Protein AF-A0A2M8QF39-F1 (afdb_monomer)

Solvent-accessible surface area (backbone atoms only — not comparable to full-atom values): 6320 Å² total; per-residue (Å²): 131,81,80,81,76,75,83,68,78,54,92,77,64,46,73,66,59,49,42,34,50,52,51,31,69,77,41,89,52,44,78,35,47,45,75,24,63,74,53,44,44,28,68,81,52,77,84,69,86,63,57,53,46,42,69,42,75,39,95,81,43,45,75,67,48,52,53,50,45,52,50,49,42,49,55,44,43,43,80,79,33,58,66,45,80,47,77,57,90,93,46,69,42,44,28,32,37,53,98,91,37,76,70,34,37,61

Structure (mmCIF, N/CA/C/O backbone):
data_AF-A0A2M8QF39-F1
#
_entry.id   AF-A0A2M8QF39-F1
#
loop_
_atom_site.group_PDB
_atom_site.id
_atom_site.type_symbol
_atom_site.label_atom_id
_atom_site.label_alt_id
_atom_site.label_comp_id
_atom_site.label_asym_id
_atom_site.label_en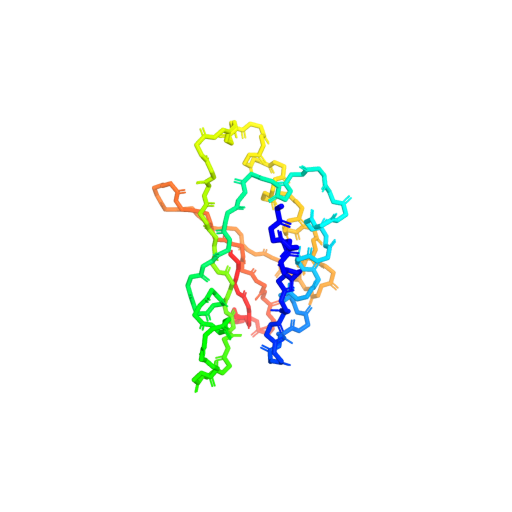tity_id
_atom_site.label_seq_id
_atom_site.pdbx_PDB_ins_code
_atom_site.Cartn_x
_atom_site.Cartn_y
_atom_site.Cartn_z
_atom_site.occupancy
_atom_site.B_iso_or_equiv
_atom_site.auth_seq_id
_atom_site.auth_comp_id
_atom_site.auth_asym_id
_atom_site.auth_atom_id
_atom_site.pdbx_PDB_model_num
ATOM 1 N N . MET A 1 1 ? 16.739 -21.017 -19.404 1.00 46.44 1 MET A N 1
ATOM 2 C CA . MET A 1 1 ? 16.251 -20.066 -18.381 1.00 46.44 1 MET A CA 1
ATOM 3 C C . MET A 1 1 ? 15.539 -20.873 -17.313 1.00 46.44 1 MET A C 1
ATOM 5 O O . MET A 1 1 ? 14.691 -21.679 -17.675 1.00 46.44 1 MET A O 1
ATOM 9 N N . ALA A 1 2 ? 15.923 -20.742 -16.042 1.00 45.75 2 ALA A N 1
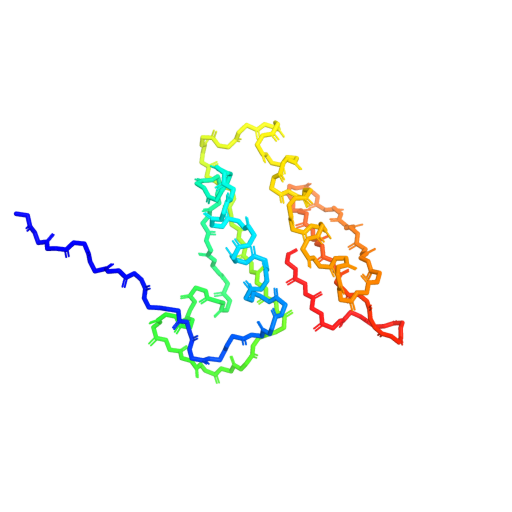ATOM 10 C CA . ALA A 1 2 ? 15.165 -21.369 -14.960 1.00 45.75 2 ALA A CA 1
ATOM 11 C C . ALA A 1 2 ? 13.753 -20.749 -14.919 1.00 45.75 2 ALA A C 1
ATOM 13 O O . ALA A 1 2 ? 13.633 -19.545 -15.166 1.00 45.75 2 ALA A O 1
ATOM 14 N N . PRO A 1 3 ? 12.693 -21.532 -14.663 1.00 48.50 3 PRO A N 1
ATOM 15 C CA . PRO A 1 3 ? 11.354 -20.980 -14.531 1.00 48.50 3 PRO A CA 1
ATOM 16 C C . PRO A 1 3 ? 11.349 -19.955 -13.394 1.00 48.50 3 PRO A C 1
ATOM 18 O O . PRO A 1 3 ? 11.817 -20.244 -12.292 1.00 48.50 3 PRO A O 1
ATOM 21 N N . VAL A 1 4 ? 10.838 -18.753 -13.672 1.00 57.75 4 VAL A N 1
ATOM 22 C CA . VAL A 1 4 ? 10.580 -17.746 -12.638 1.00 57.75 4 VAL A CA 1
ATOM 23 C C . VAL A 1 4 ? 9.584 -18.374 -11.670 1.00 57.75 4 VAL A C 1
ATOM 25 O O . VAL A 1 4 ? 8.438 -18.630 -12.043 1.00 57.75 4 VAL A O 1
ATOM 28 N N . GLN A 1 5 ? 10.025 -18.695 -10.452 1.00 56.41 5 GLN A N 1
ATOM 29 C CA . GLN A 1 5 ? 9.106 -19.181 -9.431 1.00 56.41 5 GLN A CA 1
ATOM 30 C C . GLN A 1 5 ? 8.070 -18.094 -9.164 1.00 56.41 5 GLN A C 1
ATOM 32 O O . GLN A 1 5 ? 8.413 -16.960 -8.834 1.00 56.41 5 GLN A O 1
ATOM 37 N N . THR A 1 6 ? 6.797 -18.446 -9.317 1.00 59.81 6 THR A N 1
ATOM 38 C CA . THR A 1 6 ? 5.698 -17.561 -8.948 1.00 59.81 6 THR A CA 1
ATOM 39 C C . THR A 1 6 ? 5.792 -17.294 -7.442 1.00 59.81 6 THR A C 1
ATOM 41 O O . THR A 1 6 ? 5.824 -18.263 -6.673 1.00 59.81 6 THR A O 1
ATOM 44 N N . PRO A 1 7 ? 5.862 -16.024 -6.999 1.00 65.19 7 PRO A N 1
ATOM 45 C CA . PRO A 1 7 ? 5.941 -15.704 -5.581 1.00 65.19 7 PRO A CA 1
ATOM 46 C C . PRO A 1 7 ? 4.753 -16.336 -4.855 1.00 65.19 7 PRO A C 1
ATOM 48 O O . PRO A 1 7 ? 3.602 -16.131 -5.243 1.00 65.19 7 PRO A O 1
ATOM 51 N N . ARG A 1 8 ? 5.017 -17.133 -3.815 1.00 68.75 8 ARG A N 1
ATOM 52 C CA . ARG A 1 8 ? 3.943 -17.667 -2.973 1.00 68.75 8 ARG A CA 1
ATOM 53 C C . ARG A 1 8 ? 3.535 -16.594 -1.962 1.00 68.75 8 ARG A C 1
ATOM 55 O O . ARG A 1 8 ? 4.425 -16.055 -1.299 1.00 68.75 8 ARG A O 1
ATOM 62 N N . PRO A 1 9 ? 2.235 -16.279 -1.832 1.00 69.81 9 PRO A N 1
ATOM 63 C CA . PRO A 1 9 ? 1.780 -15.362 -0.800 1.00 69.81 9 PRO A CA 1
ATOM 64 C C . PRO A 1 9 ? 2.033 -15.966 0.593 1.00 69.81 9 PRO A C 1
ATOM 66 O O . PRO A 1 9 ? 1.994 -17.195 0.734 1.00 69.81 9 PRO A O 1
ATOM 69 N N . PRO A 1 10 ? 2.251 -15.131 1.623 1.00 75.75 10 PRO A N 1
ATOM 70 C CA . PRO A 1 10 ? 2.264 -15.589 3.008 1.00 75.75 10 PRO A CA 1
ATOM 71 C C . PRO A 1 10 ? 0.963 -16.322 3.361 1.00 75.75 10 PRO A C 1
ATOM 73 O O . PRO A 1 10 ? -0.121 -15.925 2.928 1.00 75.75 10 PRO A O 1
ATOM 76 N N . ARG A 1 11 ? 1.055 -17.378 4.172 1.00 76.50 11 ARG A N 1
ATOM 77 C CA . ARG A 1 11 ? -0.080 -18.166 4.677 1.00 76.50 11 ARG A CA 1
ATOM 78 C C . ARG A 1 11 ? -0.984 -17.333 5.578 1.00 76.50 11 ARG A C 1
ATOM 80 O O . ARG A 1 11 ? -2.195 -17.529 5.580 1.00 76.50 11 ARG A O 1
ATOM 87 N N . GLN A 1 12 ? -0.398 -16.413 6.344 1.00 77.56 12 GLN A N 1
ATOM 88 C CA . GLN A 1 12 ? -1.118 -15.512 7.241 1.00 77.56 12 GLN A CA 1
ATOM 89 C C . GLN A 1 12 ? -1.235 -14.120 6.617 1.00 77.56 12 GLN A C 1
ATOM 91 O O . GLN A 1 12 ? -0.473 -13.207 6.929 1.00 77.56 12 GLN A O 1
ATOM 96 N N . LEU A 1 13 ? -2.207 -13.970 5.719 1.00 83.00 13 LEU A N 1
ATOM 97 C CA . LEU A 1 13 ? -2.541 -12.704 5.076 1.00 83.00 13 LEU A CA 1
ATOM 98 C C . LEU A 1 13 ? -3.807 -12.128 5.711 1.00 83.00 13 LEU A C 1
ATOM 100 O O . LEU A 1 13 ? -4.841 -12.797 5.748 1.00 83.00 13 LEU A O 1
ATOM 104 N N . SER A 1 14 ? -3.747 -10.888 6.204 1.00 89.12 14 SER A N 1
ATOM 105 C CA . SER A 1 14 ? -4.966 -10.222 6.668 1.00 89.12 14 SER A CA 1
ATOM 106 C C . SER A 1 14 ? -5.925 -10.009 5.484 1.00 89.12 14 SER A C 1
ATOM 108 O O . SER A 1 14 ? -5.465 -9.779 4.360 1.00 89.12 14 SER A O 1
ATOM 110 N N . PRO A 1 15 ? -7.252 -10.034 5.702 1.00 92.25 15 PRO A N 1
ATOM 111 C CA . PRO A 1 15 ? -8.216 -9.740 4.640 1.00 92.25 15 PRO A CA 1
ATOM 112 C C . PRO A 1 15 ? -7.968 -8.379 3.973 1.00 92.25 15 PRO A C 1
ATOM 114 O O . PRO A 1 15 ? -8.106 -8.250 2.761 1.00 92.25 15 PRO A O 1
ATOM 117 N N . PHE A 1 16 ? -7.512 -7.391 4.749 1.00 95.31 16 PHE A N 1
ATOM 118 C CA . PHE A 1 16 ? -7.189 -6.046 4.269 1.00 95.31 16 PHE A CA 1
ATOM 119 C C . PHE A 1 16 ? -5.963 -6.040 3.351 1.00 95.31 16 PHE A C 1
ATOM 121 O O . PHE A 1 16 ? -6.003 -5.478 2.261 1.00 95.31 16 PHE A O 1
ATOM 128 N N . ALA A 1 17 ? -4.892 -6.739 3.744 1.00 93.69 17 ALA A N 1
ATOM 129 C CA . ALA A 1 17 ? -3.710 -6.896 2.905 1.00 93.69 17 ALA A CA 1
ATOM 130 C C . ALA A 1 17 ? -4.055 -7.624 1.599 1.00 93.69 17 ALA A C 1
ATOM 132 O O . ALA A 1 17 ? -3.601 -7.215 0.533 1.00 93.69 17 ALA A O 1
ATOM 133 N N . ARG A 1 18 ? -4.905 -8.660 1.662 1.00 92.94 18 ARG A N 1
ATOM 134 C CA . ARG A 1 18 ? -5.400 -9.353 0.466 1.00 92.94 18 ARG A CA 1
ATOM 135 C C . ARG A 1 18 ? -6.148 -8.406 -0.467 1.00 92.94 18 ARG A C 1
ATOM 137 O O . ARG A 1 18 ? -5.851 -8.402 -1.656 1.00 92.94 18 ARG A O 1
ATOM 144 N N . ALA A 1 19 ? -7.066 -7.602 0.063 1.00 96.12 19 ALA A N 1
ATOM 145 C CA . ALA A 1 19 ? -7.837 -6.650 -0.730 1.00 96.12 19 ALA A CA 1
ATOM 146 C C . ALA A 1 19 ? -6.933 -5.624 -1.431 1.00 96.12 19 ALA A C 1
ATOM 148 O O . ALA A 1 19 ? -7.061 -5.422 -2.638 1.00 96.12 19 ALA A O 1
ATOM 149 N N . CYS A 1 20 ? -5.963 -5.053 -0.709 1.00 96.56 20 CYS A N 1
ATOM 150 C CA . CYS A 1 20 ? -4.977 -4.133 -1.275 1.00 96.56 20 CYS A CA 1
ATOM 151 C C . CYS A 1 20 ? -4.149 -4.779 -2.393 1.00 96.56 20 CYS A C 1
ATOM 153 O O . CYS A 1 20 ? -4.006 -4.205 -3.471 1.00 96.56 20 CYS A O 1
ATOM 155 N N . LEU A 1 21 ? -3.616 -5.980 -2.154 1.00 93.56 21 LEU A N 1
ATOM 156 C CA . LEU A 1 21 ? -2.789 -6.688 -3.132 1.00 93.56 21 LEU A CA 1
ATOM 157 C C . LEU A 1 21 ? -3.586 -7.098 -4.370 1.00 93.56 21 LEU A C 1
ATOM 159 O O . LEU A 1 21 ? -3.096 -6.937 -5.484 1.00 93.56 21 LEU A O 1
ATOM 163 N N . ASP A 1 22 ? -4.820 -7.573 -4.197 1.00 94.06 22 ASP A N 1
ATOM 164 C CA . ASP A 1 22 ? -5.702 -7.902 -5.315 1.00 94.06 22 ASP A CA 1
ATOM 165 C C . ASP A 1 22 ? -6.073 -6.647 -6.122 1.00 94.06 22 ASP A C 1
ATOM 167 O O . ASP A 1 22 ? -6.098 -6.692 -7.352 1.00 94.06 22 ASP A O 1
ATOM 171 N N . ALA A 1 23 ? -6.339 -5.517 -5.459 1.00 96.56 23 ALA A N 1
ATOM 172 C CA . ALA A 1 23 ? -6.620 -4.248 -6.127 1.00 96.56 23 ALA A CA 1
ATOM 173 C C . ALA A 1 23 ? -5.408 -3.748 -6.928 1.00 96.56 23 ALA A C 1
ATOM 175 O O . ALA A 1 23 ? -5.552 -3.379 -8.094 1.00 96.56 23 ALA A O 1
ATOM 176 N N . LEU A 1 24 ? -4.207 -3.816 -6.345 1.00 95.31 24 LEU A N 1
ATOM 177 C CA . LEU A 1 24 ? -2.959 -3.484 -7.031 1.00 95.31 24 LEU A CA 1
ATOM 178 C C . LEU A 1 24 ? -2.679 -4.417 -8.211 1.00 95.31 24 LEU A C 1
ATOM 180 O O . LEU A 1 24 ? -2.309 -3.932 -9.275 1.00 95.31 24 LEU A O 1
ATOM 184 N N . ALA A 1 25 ? -2.883 -5.726 -8.053 1.00 92.00 25 ALA A N 1
ATOM 185 C CA . ALA A 1 25 ? -2.650 -6.715 -9.104 1.00 92.00 25 ALA A CA 1
ATOM 186 C C . ALA A 1 25 ? -3.627 -6.579 -10.283 1.00 92.00 25 ALA A C 1
ATOM 188 O O . ALA A 1 25 ? -3.269 -6.890 -11.416 1.00 92.00 25 ALA A O 1
ATOM 189 N N . ARG A 1 26 ? -4.856 -6.109 -10.028 1.00 94.19 26 ARG A N 1
ATOM 190 C CA . ARG A 1 26 ? -5.837 -5.766 -11.074 1.00 94.19 26 ARG A CA 1
ATOM 191 C C . ARG A 1 26 ? -5.571 -4.408 -11.728 1.00 94.19 26 ARG A C 1
ATOM 193 O O . ARG A 1 26 ? -6.145 -4.124 -12.776 1.00 94.19 26 ARG A O 1
ATOM 200 N N . SER A 1 27 ? -4.739 -3.574 -11.113 1.00 92.88 27 SER A N 1
ATOM 201 C CA . SER A 1 27 ? -4.305 -2.293 -11.664 1.00 92.88 27 SER A CA 1
ATOM 202 C C . SER A 1 27 ? -3.001 -2.439 -12.453 1.00 92.88 27 SER A C 1
ATOM 204 O O . SER A 1 27 ? -2.230 -3.374 -12.260 1.00 92.88 27 SER A O 1
ATOM 206 N N . ASP A 1 28 ? -2.696 -1.467 -13.304 1.00 91.69 28 ASP A N 1
ATOM 207 C CA . ASP A 1 28 ? -1.397 -1.351 -13.972 1.00 91.69 28 ASP A CA 1
ATOM 208 C C . ASP A 1 28 ? -0.294 -0.813 -13.039 1.00 91.69 28 ASP A C 1
ATOM 210 O O . ASP A 1 28 ? 0.888 -0.940 -13.357 1.00 91.69 28 ASP A O 1
ATOM 214 N N . VAL A 1 29 ? -0.639 -0.239 -11.879 1.00 94.69 29 VAL A N 1
ATOM 215 C CA . VAL A 1 29 ? 0.303 0.471 -10.990 1.00 94.69 29 VAL A CA 1
ATOM 216 C C . VAL A 1 29 ? 0.994 -0.405 -9.945 1.00 94.69 29 VAL A C 1
ATOM 218 O O . VAL A 1 29 ? 1.893 0.069 -9.255 1.00 94.69 29 VAL A O 1
ATOM 221 N N . GLY A 1 30 ? 0.669 -1.701 -9.867 1.00 91.88 30 GLY A N 1
ATOM 222 C CA . GLY A 1 30 ? 1.383 -2.643 -8.993 1.00 91.88 30 GLY A CA 1
ATOM 223 C C . GLY A 1 30 ? 2.892 -2.719 -9.279 1.00 91.88 30 GLY A C 1
ATOM 224 O O . GLY A 1 30 ? 3.682 -2.942 -8.368 1.00 91.88 30 GLY A O 1
ATOM 225 N N . ARG A 1 31 ? 3.306 -2.442 -10.524 1.00 93.56 31 ARG A N 1
ATOM 226 C CA . ARG A 1 31 ? 4.717 -2.374 -10.953 1.00 93.56 31 ARG A CA 1
ATOM 227 C C . ARG A 1 31 ? 5.521 -1.236 -10.304 1.00 93.56 31 ARG A C 1
ATOM 229 O O . ARG A 1 31 ? 6.741 -1.245 -10.383 1.00 93.56 31 ARG A O 1
ATOM 236 N N . CYS A 1 32 ? 4.847 -0.240 -9.726 1.00 95.94 32 CYS A N 1
ATOM 237 C CA . CYS A 1 32 ? 5.466 0.973 -9.187 1.00 95.94 32 CYS A CA 1
ATOM 238 C C . CYS A 1 32 ? 5.945 0.805 -7.740 1.00 95.94 32 CYS A C 1
ATOM 240 O O . CYS A 1 32 ? 6.505 1.743 -7.167 1.00 95.94 32 CYS A O 1
ATOM 242 N N . ILE A 1 33 ? 5.700 -0.360 -7.134 1.00 94.69 33 ILE A N 1
ATOM 243 C CA . ILE A 1 33 ? 6.084 -0.652 -5.758 1.00 94.69 33 ILE A CA 1
ATOM 244 C C . ILE A 1 33 ? 6.774 -2.010 -5.625 1.00 94.69 33 ILE A C 1
ATOM 246 O O . ILE A 1 33 ? 6.518 -2.942 -6.382 1.00 94.69 33 ILE A O 1
ATOM 250 N N . SER A 1 34 ? 7.604 -2.135 -4.595 1.00 93.00 34 SER A N 1
ATOM 251 C CA . SER A 1 34 ? 8.142 -3.399 -4.103 1.00 93.00 34 SER A CA 1
ATOM 252 C C . SER A 1 34 ? 7.660 -3.633 -2.677 1.00 93.00 34 SER A C 1
ATOM 254 O O . SER A 1 34 ? 7.886 -2.797 -1.802 1.00 93.00 34 SER A O 1
ATOM 256 N N . LEU A 1 35 ? 7.021 -4.777 -2.431 1.00 91.38 35 LEU A N 1
ATOM 257 C CA . LEU A 1 35 ? 6.566 -5.165 -1.095 1.00 91.38 35 LEU A CA 1
ATOM 258 C C . LEU A 1 35 ? 7.762 -5.449 -0.179 1.00 91.38 35 LEU A C 1
ATOM 260 O O . LEU A 1 35 ? 8.756 -6.032 -0.614 1.00 91.38 35 LEU A O 1
ATOM 264 N N . GLY A 1 36 ? 7.655 -5.096 1.099 1.00 87.69 36 GLY A N 1
ATOM 265 C CA . GLY A 1 36 ? 8.696 -5.380 2.082 1.00 87.69 36 GLY A CA 1
ATOM 266 C C . GLY A 1 36 ? 8.181 -5.382 3.519 1.00 87.69 36 GLY A C 1
ATOM 267 O O . GLY A 1 36 ? 7.082 -5.861 3.799 1.00 87.69 36 GLY A O 1
ATOM 268 N N . GLY A 1 37 ? 9.020 -4.936 4.454 1.00 85.56 37 GLY A N 1
ATOM 269 C CA . GLY A 1 37 ? 8.706 -4.973 5.882 1.00 85.56 37 GLY A CA 1
ATOM 270 C C . GLY A 1 37 ? 8.457 -6.394 6.394 1.00 85.56 37 GLY A C 1
ATOM 271 O O . GLY A 1 37 ? 9.044 -7.369 5.911 1.00 85.56 37 GLY A O 1
ATOM 272 N N . ALA A 1 38 ? 7.554 -6.526 7.368 1.00 80.50 38 ALA A N 1
ATOM 273 C CA . ALA A 1 38 ? 7.166 -7.837 7.895 1.00 80.50 38 ALA A CA 1
ATOM 274 C C . ALA A 1 38 ? 6.529 -8.732 6.816 1.00 80.50 38 ALA A C 1
ATOM 276 O O . ALA A 1 38 ? 6.657 -9.954 6.880 1.00 80.50 38 ALA A O 1
ATOM 277 N N . PHE A 1 39 ? 5.891 -8.128 5.809 1.00 82.88 39 PHE A N 1
ATOM 278 C CA . PHE A 1 39 ? 5.286 -8.846 4.695 1.00 82.88 39 PHE A CA 1
ATOM 279 C C . PHE A 1 39 ? 6.334 -9.486 3.778 1.00 82.88 39 PHE A C 1
ATOM 281 O O . PHE A 1 39 ? 6.242 -10.667 3.456 1.00 82.88 39 PHE A O 1
ATOM 288 N N . GLY A 1 40 ? 7.371 -8.730 3.411 1.00 80.06 40 GLY A N 1
ATOM 289 C CA . GLY A 1 40 ? 8.500 -9.250 2.637 1.00 80.06 40 GLY A CA 1
ATOM 290 C C . GLY A 1 40 ? 9.271 -10.335 3.391 1.00 80.06 40 GLY A C 1
ATOM 291 O O . GLY A 1 40 ? 9.649 -11.347 2.803 1.00 80.06 40 GLY A O 1
ATOM 292 N N . LEU A 1 41 ? 9.443 -10.178 4.709 1.00 79.00 41 LEU A N 1
ATOM 293 C CA . LEU A 1 41 ? 10.102 -11.186 5.544 1.00 79.00 41 LEU A CA 1
ATOM 294 C C . LEU A 1 41 ? 9.308 -12.499 5.621 1.00 79.00 41 LEU A C 1
ATOM 296 O O . LEU A 1 41 ? 9.911 -13.573 5.643 1.00 79.00 41 LEU A O 1
ATOM 300 N N . ALA A 1 42 ? 7.973 -12.427 5.605 1.00 81.50 42 ALA A N 1
ATOM 301 C CA . 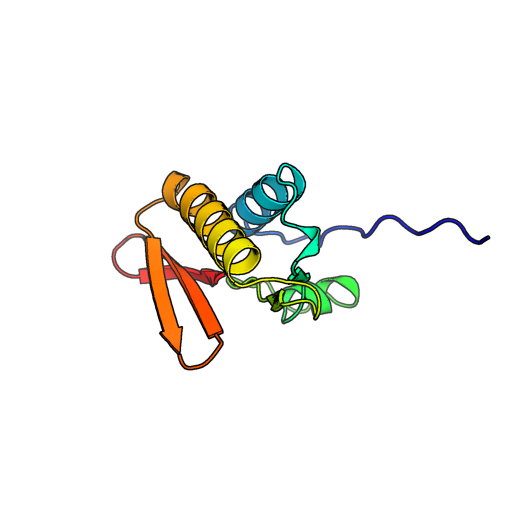ALA A 1 42 ? 7.098 -13.598 5.650 1.00 81.50 42 ALA A CA 1
ATOM 302 C C . ALA A 1 42 ? 7.287 -14.549 4.453 1.00 81.50 42 ALA A C 1
ATOM 304 O O . ALA A 1 42 ? 6.942 -15.722 4.552 1.00 81.50 42 ALA A O 1
ATOM 305 N N . HI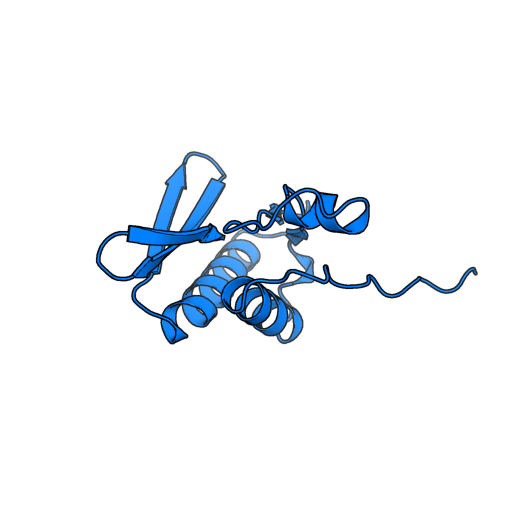S A 1 43 ? 7.900 -14.087 3.356 1.00 75.62 43 HIS A N 1
ATOM 306 C CA . HIS A 1 43 ? 8.319 -14.959 2.257 1.00 75.62 43 HIS A CA 1
ATOM 307 C C . HIS A 1 43 ? 9.378 -15.994 2.682 1.00 75.62 43 HIS A C 1
ATOM 309 O O . HIS A 1 43 ? 9.412 -17.101 2.148 1.00 75.62 43 HIS A O 1
ATOM 315 N N . TYR A 1 44 ? 10.229 -15.646 3.650 1.00 76.12 44 TYR A N 1
ATOM 316 C CA . TYR A 1 44 ? 11.302 -16.503 4.156 1.00 76.12 44 TYR A CA 1
ATOM 317 C C . TYR A 1 44 ? 10.933 -17.161 5.485 1.00 76.12 44 TYR A C 1
ATOM 319 O O . TYR A 1 44 ? 11.246 -18.330 5.709 1.00 76.12 44 TYR A O 1
ATOM 327 N N . HIS A 1 45 ? 10.286 -16.410 6.383 1.00 76.62 45 HIS A N 1
ATOM 328 C CA . HIS A 1 45 ? 9.946 -16.886 7.717 1.00 76.62 45 HIS A CA 1
ATOM 329 C C . HIS A 1 45 ? 8.730 -16.156 8.306 1.00 76.62 45 HIS A C 1
ATOM 331 O O . HIS A 1 45 ? 8.767 -14.957 8.587 1.00 76.62 45 HIS A O 1
ATOM 337 N N . GLU A 1 46 ? 7.651 -16.897 8.551 1.00 78.12 46 GLU A N 1
ATOM 338 C CA . GLU A 1 46 ? 6.418 -16.387 9.163 1.00 78.12 46 GLU A CA 1
ATOM 339 C C . GLU A 1 46 ? 6.537 -16.334 10.693 1.00 78.12 46 GLU A C 1
ATOM 341 O O . GLU A 1 46 ? 5.990 -17.167 11.410 1.00 78.12 46 GLU A O 1
ATOM 346 N N . TYR A 1 47 ? 7.279 -15.351 11.204 1.00 71.94 47 TYR A N 1
ATOM 347 C CA . TYR A 1 47 ? 7.527 -15.213 12.644 1.00 71.94 47 TYR A CA 1
ATOM 348 C C . TYR A 1 47 ? 6.291 -14.757 13.444 1.00 71.94 47 TYR A C 1
ATOM 350 O O . TYR A 1 47 ? 6.075 -15.203 14.570 1.00 71.94 47 TYR A O 1
ATOM 358 N N . ARG A 1 48 ? 5.488 -13.837 12.888 1.00 76.12 48 ARG A N 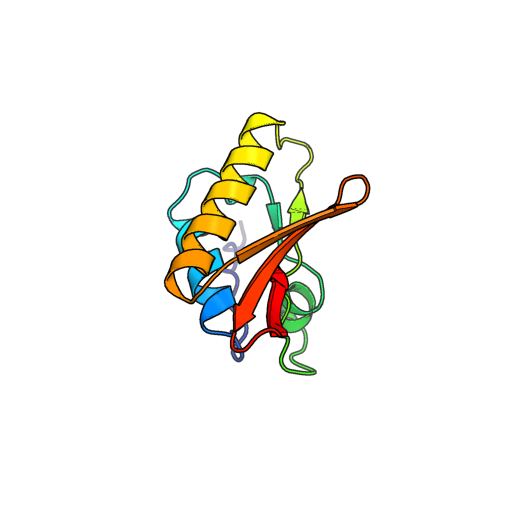1
ATOM 359 C CA . ARG A 1 48 ? 4.274 -13.298 13.527 1.00 76.12 48 ARG A CA 1
ATOM 360 C C . ARG A 1 48 ? 3.280 -12.768 12.497 1.00 76.12 48 ARG A C 1
ATOM 362 O O . ARG A 1 48 ? 3.685 -12.303 11.434 1.00 76.12 48 ARG A O 1
ATOM 369 N N . ALA A 1 49 ? 2.001 -12.730 12.864 1.00 79.56 49 ALA A N 1
ATOM 370 C CA . ALA A 1 49 ? 0.998 -11.986 12.109 1.00 79.56 49 ALA A CA 1
ATOM 371 C C . ALA A 1 49 ? 1.334 -10.481 12.091 1.00 79.56 49 ALA A C 1
ATOM 373 O O . ALA A 1 49 ? 1.789 -9.920 13.093 1.00 79.56 49 ALA A O 1
ATOM 374 N N . THR A 1 50 ? 1.084 -9.817 10.961 1.00 84.00 50 THR A N 1
ATOM 375 C CA . THR A 1 50 ? 1.270 -8.368 10.804 1.00 84.00 50 THR A CA 1
ATOM 376 C C . THR A 1 50 ? -0.052 -7.680 10.485 1.00 84.00 50 THR A C 1
ATOM 378 O O . THR A 1 50 ? -0.888 -8.202 9.749 1.00 84.00 50 THR A O 1
ATOM 381 N N . ARG A 1 51 ? -0.236 -6.490 11.059 1.00 89.06 51 ARG A N 1
ATOM 382 C CA . ARG A 1 51 ? -1.336 -5.566 10.741 1.00 89.06 51 ARG A CA 1
ATOM 383 C C . ARG A 1 51 ? -0.876 -4.424 9.832 1.00 89.06 51 ARG A C 1
ATOM 385 O O . ARG A 1 51 ? -1.614 -3.469 9.640 1.00 89.06 51 ARG A O 1
ATOM 392 N N . ALA A 1 52 ? 0.338 -4.527 9.305 1.00 90.81 52 ALA A N 1
ATOM 393 C CA . ALA A 1 52 ? 0.917 -3.569 8.385 1.00 90.81 52 ALA A CA 1
ATOM 394 C C . ALA A 1 52 ? 1.435 -4.283 7.136 1.00 90.81 52 ALA A C 1
ATOM 396 O O . ALA A 1 52 ? 1.972 -5.396 7.236 1.00 90.81 52 ALA A O 1
ATOM 397 N N . LEU A 1 53 ? 1.277 -3.635 5.987 1.00 92.88 53 LEU A N 1
ATOM 398 C CA . LEU A 1 53 ? 1.908 -4.017 4.734 1.00 92.88 53 LEU A CA 1
ATOM 399 C C . LEU A 1 53 ? 2.727 -2.828 4.245 1.00 92.88 53 LEU A C 1
ATOM 401 O O . LEU A 1 53 ? 2.158 -1.820 3.865 1.00 92.88 53 LEU A O 1
ATOM 405 N N . ASP A 1 54 ? 4.049 -2.964 4.247 1.00 94.00 54 ASP A N 1
ATOM 406 C CA . ASP A 1 54 ? 4.948 -1.896 3.819 1.00 94.00 54 ASP A CA 1
ATOM 407 C C . ASP A 1 54 ? 5.390 -2.113 2.370 1.00 94.00 54 ASP A C 1
ATOM 409 O O . ASP A 1 54 ? 5.644 -3.248 1.940 1.00 94.00 54 ASP A O 1
ATOM 413 N N . ALA A 1 55 ? 5.549 -1.021 1.628 1.00 95.25 55 ALA A N 1
ATOM 414 C CA . ALA A 1 55 ? 6.085 -1.052 0.278 1.00 95.25 55 ALA A CA 1
ATOM 415 C C . ALA A 1 55 ? 7.004 0.143 -0.003 1.00 95.25 55 ALA A C 1
ATOM 417 O O . ALA A 1 55 ? 6.869 1.218 0.578 1.00 95.25 55 ALA A O 1
ATOM 418 N N . TRP A 1 56 ? 7.934 -0.055 -0.932 1.00 95.69 56 TRP A N 1
ATOM 419 C CA . TRP A 1 56 ? 8.866 0.963 -1.404 1.00 95.69 56 TRP A CA 1
ATOM 420 C C . TRP A 1 56 ? 8.550 1.313 -2.848 1.00 95.69 56 TRP A C 1
ATOM 422 O O . TRP A 1 56 ? 8.246 0.425 -3.642 1.00 95.69 56 TRP A O 1
ATOM 432 N N . TRP A 1 57 ? 8.660 2.591 -3.200 1.00 95.69 57 TRP A N 1
ATOM 433 C CA . TRP A 1 57 ? 8.559 3.032 -4.589 1.00 95.69 57 TRP A CA 1
ATOM 434 C C . TRP A 1 57 ? 9.708 2.464 -5.419 1.00 95.69 57 TRP A C 1
ATOM 436 O O . TRP A 1 57 ? 10.854 2.457 -4.967 1.00 95.69 57 TRP A O 1
ATOM 446 N N . THR A 1 58 ? 9.415 2.027 -6.641 1.00 95.38 58 THR A N 1
ATOM 447 C CA . THR A 1 58 ? 10.469 1.736 -7.616 1.00 95.38 58 THR A CA 1
ATOM 448 C C . THR A 1 5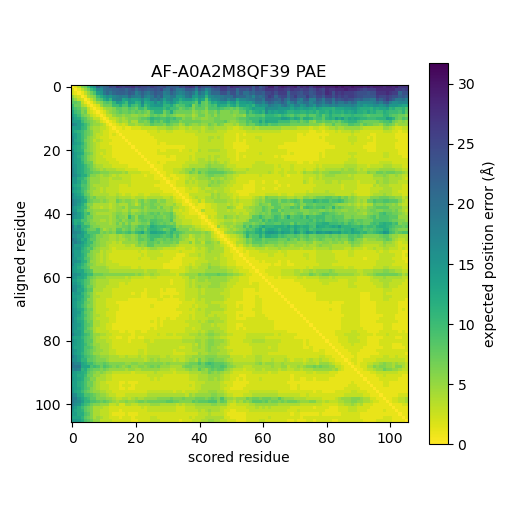8 ? 11.065 3.035 -8.163 1.00 95.38 58 THR A C 1
ATOM 450 O O . THR A 1 58 ? 10.475 4.113 -8.033 1.00 95.38 58 THR A O 1
ATOM 453 N N . ASN A 1 59 ? 12.242 2.949 -8.786 1.00 93.38 59 ASN A N 1
ATOM 454 C CA . ASN A 1 59 ? 12.927 4.120 -9.345 1.00 93.38 59 ASN A CA 1
ATOM 455 C C . ASN A 1 59 ? 12.153 4.747 -10.515 1.00 93.38 59 ASN A C 1
ATOM 457 O O . ASN A 1 59 ? 12.296 5.933 -10.795 1.00 93.38 59 ASN A O 1
ATOM 461 N N . GLU A 1 60 ? 11.323 3.952 -11.187 1.00 93.75 60 GLU A N 1
ATOM 462 C CA . GLU A 1 60 ? 10.534 4.342 -12.351 1.00 93.75 60 GLU A CA 1
ATOM 463 C C . GLU A 1 60 ? 9.180 4.963 -11.971 1.00 93.75 60 GLU A C 1
ATOM 465 O O . GLU A 1 60 ? 8.479 5.473 -12.843 1.00 93.75 60 GLU A O 1
ATOM 470 N N . ALA A 1 61 ? 8.788 4.921 -10.691 1.00 95.88 61 ALA A N 1
ATOM 471 C CA . ALA A 1 61 ? 7.486 5.403 -10.242 1.00 95.88 61 ALA A CA 1
ATOM 472 C C . ALA A 1 61 ? 7.393 6.938 -10.317 1.00 95.88 61 ALA A C 1
ATOM 474 O O . ALA A 1 61 ? 7.997 7.659 -9.510 1.00 95.88 61 ALA A O 1
ATOM 475 N N . THR A 1 62 ? 6.581 7.446 -11.250 1.00 96.44 62 THR A N 1
ATOM 476 C CA . THR A 1 62 ? 6.332 8.889 -11.380 1.00 96.44 62 THR A CA 1
ATOM 477 C C . THR A 1 62 ? 5.468 9.420 -10.237 1.00 96.44 62 THR A C 1
ATOM 479 O O . THR A 1 62 ? 4.893 8.680 -9.434 1.00 96.44 62 THR A O 1
ATOM 482 N N . ARG A 1 63 ? 5.332 10.747 -10.153 1.00 95.31 63 ARG A N 1
ATOM 483 C CA . ARG A 1 63 ? 4.405 11.368 -9.202 1.00 95.31 63 ARG A CA 1
ATOM 484 C C . ARG A 1 63 ? 2.951 10.966 -9.474 1.00 95.31 63 ARG A C 1
ATOM 486 O O . ARG A 1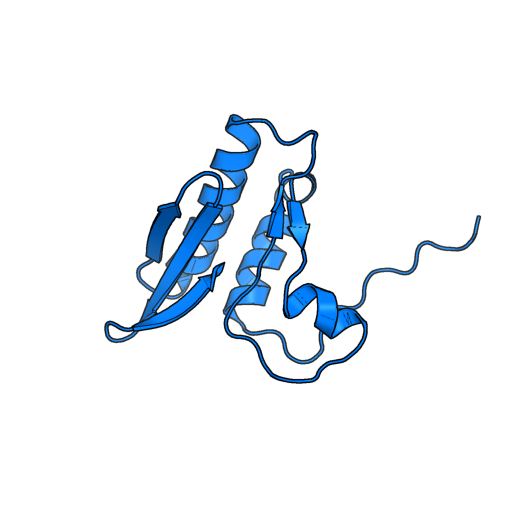 63 ? 2.227 10.739 -8.505 1.00 95.31 63 ARG A O 1
ATOM 493 N N . GLU A 1 64 ? 2.529 10.862 -10.739 1.00 96.94 64 GLU A N 1
ATOM 494 C CA . GLU A 1 64 ? 1.181 10.375 -11.055 1.00 96.94 64 GLU A CA 1
ATOM 495 C C . GLU A 1 64 ? 1.012 8.908 -10.653 1.00 96.94 64 GLU A C 1
ATOM 497 O O . GLU A 1 64 ? 0.008 8.572 -10.029 1.00 96.94 64 GLU A O 1
ATOM 502 N N . ASP A 1 65 ? 2.000 8.047 -10.927 1.00 96.88 65 ASP A N 1
ATOM 503 C CA . ASP A 1 65 ? 1.962 6.639 -10.511 1.00 96.88 65 ASP A CA 1
ATOM 504 C C . ASP A 1 65 ? 1.778 6.517 -8.991 1.00 96.88 65 ASP A C 1
ATOM 506 O O . ASP A 1 65 ? 0.891 5.799 -8.529 1.00 96.88 65 ASP A O 1
ATOM 510 N N . LYS A 1 66 ? 2.546 7.281 -8.199 1.00 96.62 66 LYS A N 1
ATOM 511 C CA . LYS A 1 66 ? 2.423 7.303 -6.730 1.00 96.62 66 LYS A CA 1
ATOM 512 C C . LYS A 1 66 ? 1.017 7.696 -6.280 1.00 96.62 66 LYS A C 1
ATOM 514 O O . LYS A 1 66 ? 0.448 7.055 -5.400 1.00 96.62 66 LYS A O 1
ATOM 519 N N . GLN A 1 67 ? 0.433 8.730 -6.889 1.00 96.88 67 GLN A N 1
ATOM 520 C CA . GLN A 1 67 ? -0.933 9.160 -6.576 1.00 96.88 67 GLN A CA 1
ATOM 521 C C . GLN A 1 67 ? -1.968 8.088 -6.930 1.00 96.88 67 GLN A C 1
ATOM 523 O O . GLN A 1 67 ? -2.894 7.864 -6.151 1.00 96.88 67 GLN A O 1
ATOM 528 N N . ARG A 1 68 ? -1.795 7.398 -8.062 1.00 97.81 68 ARG A N 1
ATOM 529 C CA . ARG A 1 68 ? -2.669 6.294 -8.476 1.00 97.81 68 ARG A CA 1
ATOM 530 C C . ARG A 1 68 ? -2.562 5.106 -7.524 1.00 97.81 68 ARG A C 1
ATOM 532 O O . ARG A 1 68 ? -3.595 4.583 -7.125 1.00 97.81 68 ARG A O 1
ATOM 539 N N . VAL A 1 69 ? -1.354 4.722 -7.105 1.00 97.81 69 VAL A N 1
ATOM 540 C CA . VAL A 1 69 ? -1.157 3.672 -6.089 1.00 97.81 69 VAL A CA 1
ATOM 541 C C . VAL A 1 69 ? -1.870 4.044 -4.790 1.00 97.81 69 VAL A C 1
ATOM 543 O O . VAL A 1 69 ? -2.658 3.251 -4.285 1.00 97.81 69 VAL A O 1
ATOM 546 N N . ILE A 1 70 ? -1.656 5.264 -4.285 1.00 97.62 70 ILE A N 1
ATOM 547 C CA . ILE A 1 70 ? -2.313 5.754 -3.063 1.00 97.62 70 ILE A CA 1
ATOM 548 C C . ILE A 1 70 ? -3.838 5.666 -3.196 1.00 97.62 70 ILE A C 1
ATOM 550 O O . ILE A 1 70 ? -4.495 5.145 -2.301 1.00 97.62 70 ILE A O 1
ATOM 554 N N . ALA A 1 71 ? -4.398 6.112 -4.324 1.00 97.94 71 ALA A N 1
ATOM 555 C CA . ALA A 1 71 ? -5.837 6.064 -4.568 1.00 97.94 71 ALA A CA 1
ATOM 556 C C . ALA A 1 71 ? -6.384 4.627 -4.636 1.00 97.94 71 ALA A C 1
ATOM 558 O O . ALA A 1 71 ? -7.458 4.359 -4.099 1.00 97.94 71 ALA A O 1
ATOM 559 N N . VAL A 1 72 ? -5.654 3.695 -5.260 1.00 98.25 72 VAL A N 1
ATOM 560 C CA . VAL A 1 72 ? -6.032 2.272 -5.324 1.00 98.25 72 VAL A CA 1
ATOM 561 C C . VAL A 1 72 ? -6.090 1.663 -3.923 1.00 98.25 72 VAL A C 1
ATOM 563 O O . VAL A 1 72 ? -7.072 1.003 -3.590 1.00 98.25 72 VAL A O 1
ATOM 566 N N . ILE A 1 73 ? -5.079 1.916 -3.089 1.00 98.25 73 ILE A N 1
ATOM 567 C CA . ILE A 1 73 ? -5.029 1.404 -1.713 1.00 98.25 73 ILE A CA 1
ATOM 568 C C . ILE A 1 73 ? -6.118 2.030 -0.842 1.00 98.25 73 ILE A C 1
ATOM 570 O O . ILE A 1 73 ? -6.810 1.317 -0.120 1.00 98.25 73 ILE A O 1
ATOM 574 N N . GLU A 1 74 ? -6.305 3.347 -0.925 1.00 98.19 74 GLU A N 1
ATOM 575 C CA . GLU A 1 74 ? -7.355 4.049 -0.184 1.00 98.19 74 GLU A CA 1
ATOM 576 C C . GLU A 1 74 ? -8.745 3.526 -0.552 1.00 98.19 74 GLU A C 1
ATOM 578 O O . GLU A 1 74 ? -9.535 3.227 0.339 1.00 98.19 74 GLU A O 1
ATOM 583 N N . THR A 1 75 ? -9.009 3.326 -1.846 1.00 98.19 75 THR A N 1
ATOM 584 C CA . THR A 1 75 ? -10.276 2.761 -2.334 1.00 98.19 75 THR A CA 1
ATOM 585 C C . THR A 1 75 ? -10.479 1.334 -1.831 1.00 98.19 75 THR A C 1
ATOM 587 O O . THR A 1 75 ? -11.554 1.012 -1.337 1.00 98.19 75 THR A O 1
ATOM 590 N N . ALA A 1 76 ? -9.444 0.490 -1.904 1.00 98.06 76 ALA A N 1
ATOM 591 C CA . ALA A 1 76 ? -9.524 -0.892 -1.440 1.00 98.06 76 ALA A CA 1
ATOM 592 C C . ALA A 1 76 ? -9.801 -0.985 0.069 1.00 98.06 76 ALA A C 1
ATOM 594 O O . ALA A 1 76 ? -10.568 -1.838 0.504 1.00 98.06 76 ALA A O 1
ATOM 595 N N . LEU A 1 77 ? -9.201 -0.107 0.879 1.00 98.19 77 LEU A N 1
ATOM 596 C CA . LEU A 1 77 ? -9.437 -0.084 2.324 1.00 98.19 77 LEU A CA 1
ATOM 597 C C . LEU A 1 77 ? -10.781 0.550 2.697 1.00 98.19 77 LEU A C 1
ATOM 599 O O . LEU A 1 77 ? -11.383 0.128 3.684 1.00 98.19 77 LEU A O 1
A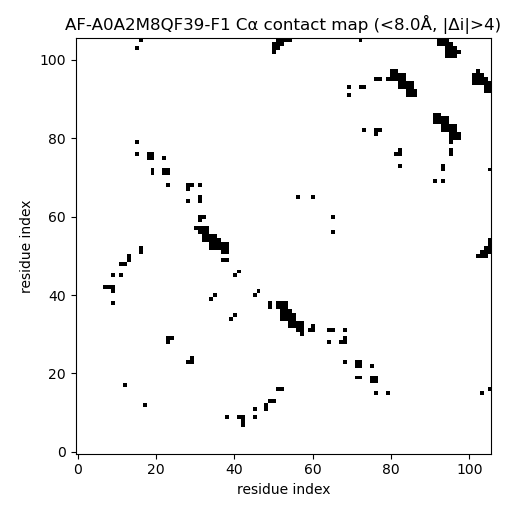TOM 603 N N . ALA A 1 78 ? -11.273 1.510 1.910 1.00 97.44 78 ALA A N 1
ATOM 604 C CA . ALA A 1 78 ? -12.549 2.179 2.156 1.00 97.44 78 ALA A CA 1
ATOM 605 C C . ALA A 1 78 ? -13.752 1.216 2.151 1.00 97.44 78 ALA A C 1
ATOM 607 O O . ALA A 1 78 ? -14.754 1.491 2.809 1.00 97.44 78 ALA A O 1
ATOM 608 N N . GLU A 1 79 ? -13.644 0.059 1.487 1.00 96.81 79 GLU A N 1
ATOM 609 C CA . GLU A 1 79 ? -14.660 -1.006 1.530 1.00 96.81 79 GLU A CA 1
ATOM 610 C C . GLU A 1 79 ? -14.854 -1.601 2.939 1.00 96.81 79 GLU A C 1
ATOM 612 O O . GLU A 1 79 ? -15.906 -2.166 3.238 1.00 96.81 79 GLU A O 1
ATOM 617 N N . PHE A 1 80 ? -13.861 -1.464 3.823 1.00 97.19 80 PHE A N 1
ATOM 618 C CA . PHE A 1 80 ? -13.848 -2.066 5.162 1.00 97.19 80 PHE A CA 1
ATOM 619 C C . PHE A 1 80 ? -14.086 -1.063 6.296 1.00 97.19 80 PHE A C 1
ATOM 621 O O . PHE A 1 80 ? -14.174 -1.464 7.463 1.00 97.19 80 PHE A O 1
ATOM 628 N N . GLY A 1 81 ? -14.151 0.232 5.982 1.00 96.94 81 GLY A N 1
ATOM 629 C CA . GLY A 1 81 ? -14.325 1.300 6.959 1.00 96.94 81 GLY A CA 1
ATOM 630 C C . GLY A 1 81 ? -13.632 2.606 6.562 1.00 96.94 81 GLY A C 1
ATOM 631 O O . GLY A 1 81 ? -13.002 2.692 5.510 1.00 96.94 81 GLY A O 1
ATOM 632 N N . PRO A 1 82 ? -13.738 3.647 7.406 1.00 97.38 82 PRO A N 1
ATOM 633 C CA . PRO A 1 82 ? -13.100 4.928 7.144 1.00 97.38 82 PRO A CA 1
ATOM 634 C C . PRO A 1 82 ? -11.577 4.791 7.088 1.00 97.38 82 PRO A C 1
ATOM 636 O O . PRO A 1 82 ? -10.951 4.159 7.943 1.00 97.38 82 PRO A O 1
ATOM 639 N N . THR A 1 83 ? -10.976 5.435 6.094 1.00 97.81 83 THR A N 1
ATOM 640 C CA . THR A 1 83 ? -9.527 5.505 5.927 1.00 97.81 83 THR A CA 1
ATOM 641 C C . THR A 1 83 ? -8.987 6.834 6.442 1.00 97.81 83 THR A C 1
ATOM 643 O O . THR A 1 83 ? -9.657 7.869 6.436 1.00 97.81 83 THR A O 1
ATOM 646 N N . ARG A 1 84 ? -7.738 6.816 6.902 1.00 97.31 84 ARG A N 1
ATOM 647 C CA . ARG A 1 84 ? -6.980 8.012 7.251 1.00 97.31 84 ARG A CA 1
ATOM 648 C C . ARG A 1 84 ? -5.647 7.981 6.531 1.00 97.31 84 ARG A C 1
ATOM 650 O O . ARG A 1 84 ? -4.830 7.097 6.760 1.00 97.31 84 ARG A O 1
ATOM 657 N N . LYS A 1 85 ? -5.398 8.998 5.717 1.00 97.12 85 LYS A N 1
ATOM 658 C CA . LYS A 1 85 ? -4.107 9.198 5.068 1.00 97.12 85 LYS A CA 1
ATOM 659 C C . LYS A 1 85 ? -3.209 10.098 5.911 1.00 97.12 85 LYS A C 1
ATOM 661 O O . LYS A 1 85 ? -3.624 11.161 6.376 1.00 97.12 85 LYS A O 1
ATOM 666 N N . ARG A 1 86 ? -1.955 9.690 6.076 1.00 96.81 86 ARG A N 1
ATOM 667 C CA . ARG A 1 86 ? -0.888 10.465 6.714 1.00 96.81 86 ARG A CA 1
ATOM 668 C C . ARG A 1 86 ? 0.329 10.520 5.807 1.00 96.81 86 ARG A C 1
ATOM 670 O O . ARG A 1 86 ? 0.607 9.570 5.085 1.00 96.81 86 ARG A O 1
ATOM 677 N N . ALA A 1 87 ? 1.062 11.624 5.870 1.00 95.56 87 ALA A N 1
ATOM 678 C CA . ALA A 1 87 ? 2.316 11.785 5.152 1.00 95.56 87 ALA A CA 1
ATOM 679 C C . ALA A 1 87 ? 3.397 12.314 6.097 1.00 95.56 87 ALA A C 1
ATOM 681 O O . ALA A 1 87 ? 3.132 13.198 6.914 1.00 95.56 87 ALA A O 1
ATOM 682 N N . TRP A 1 88 ? 4.600 11.761 5.984 1.00 93.94 88 TRP A N 1
ATOM 683 C CA . TRP A 1 88 ? 5.801 12.224 6.672 1.00 93.94 88 TRP A CA 1
ATOM 684 C C . TRP A 1 88 ? 6.995 12.058 5.731 1.00 93.94 88 TRP A C 1
ATOM 686 O O . TRP A 1 88 ? 7.335 10.937 5.356 1.00 93.94 88 TRP A O 1
ATOM 696 N N . GLY A 1 89 ? 7.610 13.174 5.328 1.00 91.62 89 GLY A N 1
ATOM 697 C CA . GLY A 1 89 ? 8.636 13.160 4.284 1.00 91.62 89 GLY A CA 1
ATOM 698 C C . GLY A 1 89 ? 8.113 12.481 3.015 1.00 91.62 89 GLY A C 1
ATOM 699 O O . GLY A 1 89 ? 7.045 12.837 2.518 1.00 91.62 89 GLY A O 1
ATOM 700 N N . ASP A 1 90 ? 8.837 11.465 2.549 1.00 87.50 90 ASP A N 1
ATOM 701 C CA . ASP A 1 90 ? 8.484 10.671 1.364 1.00 87.50 90 ASP A CA 1
ATOM 702 C C . ASP A 1 90 ? 7.581 9.461 1.661 1.00 87.50 90 ASP A C 1
ATOM 704 O O . ASP A 1 90 ? 7.215 8.711 0.751 1.00 87.50 90 ASP A O 1
ATOM 708 N N . VAL A 1 91 ? 7.213 9.256 2.928 1.00 93.50 91 VAL A N 1
ATOM 709 C CA . VAL A 1 91 ? 6.369 8.142 3.361 1.00 93.50 91 VAL A CA 1
ATOM 710 C C . VAL A 1 91 ? 4.913 8.584 3.397 1.00 93.50 91 VAL A C 1
ATOM 712 O O . VAL A 1 91 ? 4.562 9.591 4.019 1.00 93.50 91 VAL A O 1
ATOM 715 N N . VAL A 1 92 ? 4.051 7.787 2.771 1.00 96.69 92 VAL A N 1
ATOM 716 C CA . VAL A 1 92 ? 2.596 7.908 2.868 1.00 96.69 92 VAL A CA 1
ATOM 717 C C . VAL A 1 92 ? 2.073 6.650 3.540 1.00 96.69 92 VAL A C 1
ATOM 719 O O . VAL A 1 92 ? 2.434 5.557 3.129 1.00 96.69 92 VAL A O 1
ATOM 722 N N . SER A 1 93 ? 1.238 6.828 4.560 1.00 97.19 93 SER A N 1
ATOM 723 C CA . SER A 1 93 ? 0.550 5.749 5.266 1.00 97.19 93 SER A CA 1
ATOM 724 C C . SER A 1 93 ? -0.955 5.909 5.087 1.00 97.19 93 SER A C 1
ATOM 726 O O . SER A 1 93 ? -1.492 7.012 5.260 1.00 97.19 93 SER A O 1
ATOM 728 N N . ILE A 1 94 ? -1.625 4.821 4.722 1.00 98.12 94 ILE A N 1
ATOM 729 C CA . ILE A 1 94 ? -3.077 4.725 4.595 1.00 98.12 94 ILE A CA 1
ATOM 730 C C . ILE A 1 94 ? -3.579 3.763 5.670 1.00 98.12 94 ILE A C 1
ATOM 732 O O . ILE A 1 94 ? -3.348 2.556 5.635 1.00 98.12 94 ILE A O 1
ATOM 736 N N . GLU A 1 95 ? -4.261 4.323 6.661 1.00 97.94 95 GLU A N 1
ATOM 737 C CA . GLU A 1 95 ? -4.690 3.626 7.868 1.00 97.94 95 GLU A CA 1
ATOM 738 C C . GLU A 1 95 ? -6.191 3.315 7.797 1.00 97.94 95 GLU A C 1
ATOM 740 O O . GLU A 1 95 ? -7.006 4.229 7.673 1.00 97.94 95 GLU A O 1
ATOM 745 N N . LEU A 1 96 ? -6.572 2.045 7.940 1.00 98.25 96 LEU A N 1
ATOM 746 C CA . LEU A 1 96 ? -7.968 1.638 8.117 1.00 98.25 96 LEU A CA 1
ATOM 747 C C . LEU A 1 96 ? -8.378 1.806 9.583 1.00 98.25 96 LEU A C 1
ATOM 749 O O . LEU A 1 96 ? -7.739 1.246 10.483 1.00 98.25 96 LEU A O 1
ATOM 753 N N . GLN A 1 97 ? -9.464 2.540 9.816 1.00 97.94 97 GLN A N 1
ATOM 754 C CA . GLN A 1 97 ? -10.012 2.800 11.142 1.00 97.94 97 GLN A CA 1
ATOM 755 C C . GLN A 1 97 ? -11.238 1.925 11.422 1.00 97.94 97 GLN A C 1
ATOM 757 O O . GLN A 1 97 ? -12.174 1.872 10.627 1.00 97.94 97 GLN A O 1
ATOM 762 N N . GLN A 1 98 ? -11.271 1.301 12.598 1.00 95.69 98 GLN A N 1
ATOM 763 C CA . GLN A 1 98 ? -12.463 0.658 13.160 1.00 95.69 98 GLN A CA 1
ATOM 764 C C . GLN A 1 98 ? -12.562 1.016 14.642 1.00 95.69 98 GLN A C 1
ATOM 766 O O . GLN A 1 98 ? -11.556 1.010 15.348 1.00 95.69 98 GLN A O 1
ATOM 771 N N . GLU A 1 99 ? -13.759 1.390 15.103 1.00 93.69 99 GLU A N 1
ATOM 772 C CA . GLU A 1 99 ? -14.015 1.768 16.507 1.00 93.69 99 GLU A CA 1
ATOM 773 C C . GLU A 1 99 ? -13.027 2.825 17.056 1.00 93.69 99 GLU A C 1
ATOM 775 O O . GLU A 1 99 ? -12.610 2.793 18.213 1.00 93.69 99 GLU A O 1
ATOM 780 N N . GLY A 1 100 ? -12.606 3.765 16.201 1.00 91.12 100 GLY A N 1
ATOM 781 C CA . GLY A 1 100 ? -11.662 4.830 16.561 1.00 91.12 100 GLY A CA 1
ATOM 782 C C . GLY A 1 100 ? -10.200 4.389 16.701 1.00 91.12 100 GLY A C 1
ATOM 783 O O . GLY A 1 100 ? -9.399 5.130 17.272 1.00 91.12 100 GLY A O 1
ATOM 784 N N . ARG A 1 101 ? -9.835 3.197 16.212 1.00 95.19 101 ARG A N 1
ATOM 785 C CA . ARG A 1 101 ? -8.465 2.665 16.241 1.00 95.19 101 ARG A CA 1
ATOM 786 C C . ARG A 1 101 ? -7.997 2.244 14.853 1.00 95.19 101 ARG A C 1
ATOM 788 O O . ARG A 1 101 ? -8.765 1.687 14.071 1.00 95.19 101 ARG A O 1
ATOM 795 N N . THR A 1 102 ? -6.699 2.400 14.597 1.00 96.38 102 THR A N 1
ATOM 796 C CA . THR A 1 102 ? -6.046 1.822 13.417 1.00 96.38 102 THR A CA 1
ATOM 797 C C . THR A 1 102 ? -5.965 0.304 13.566 1.00 96.38 102 THR A C 1
ATOM 799 O O . THR A 1 102 ? -5.255 -0.204 14.438 1.00 96.38 102 THR A O 1
ATOM 802 N N . VAL A 1 103 ? -6.682 -0.427 12.713 1.00 96.12 103 VAL A N 1
ATOM 803 C CA . VAL A 1 103 ? -6.668 -1.902 12.696 1.00 96.12 103 VAL A CA 1
ATOM 804 C C . VAL A 1 103 ? -5.756 -2.474 11.616 1.00 96.12 103 VAL A C 1
ATOM 806 O O . VAL A 1 103 ? -5.311 -3.617 11.737 1.00 96.12 103 VAL A O 1
ATOM 809 N N . PHE A 1 104 ? -5.449 -1.675 10.593 1.00 96.56 104 PHE A N 1
ATOM 810 C CA . PHE A 1 104 ? -4.520 -2.013 9.524 1.00 96.56 104 PHE A CA 1
ATOM 811 C C . PHE A 1 104 ? -3.872 -0.754 8.946 1.00 96.56 104 PHE A C 1
ATOM 813 O O . PHE A 1 104 ? -4.511 0.298 8.900 1.00 96.56 104 PHE A O 1
ATOM 820 N N . SER A 1 105 ? -2.628 -0.868 8.491 1.00 96.25 105 SER A N 1
ATOM 821 C CA . SER A 1 105 ? -1.934 0.192 7.759 1.00 96.25 105 SER A CA 1
ATOM 822 C C . SER A 1 105 ? -1.251 -0.353 6.512 1.00 96.25 105 SER A C 1
ATOM 824 O O . SER A 1 105 ? -0.678 -1.444 6.539 1.00 96.25 105 SER A O 1
ATOM 826 N N . PHE A 1 106 ? -1.287 0.435 5.446 1.00 96.19 106 PHE A N 1
ATOM 827 C CA . PHE A 1 106 ? -0.473 0.246 4.254 1.00 96.19 106 PHE A CA 1
ATOM 828 C C . PHE A 1 106 ? 0.453 1.452 4.098 1.00 96.19 106 PHE A C 1
ATOM 830 O O . PHE A 1 106 ? -0.077 2.586 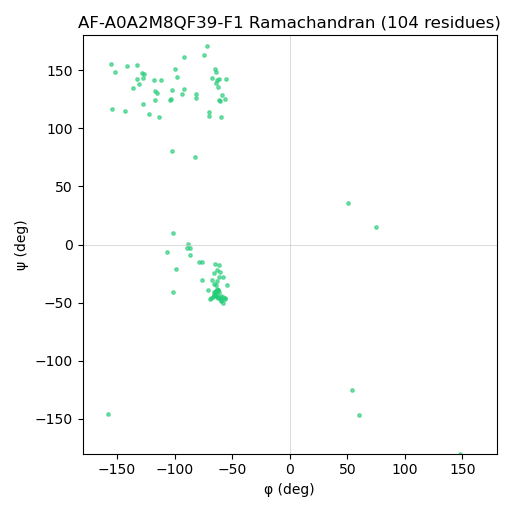4.167 1.00 96.19 106 PHE A O 1
#

Sequence (106 aa):
MAPVQTPRPPRQLSPFARACLDALARSDVGRCISLGGAFGLAHYHEYRATRALDAWWTNEATREDKQRVIAVIETALAEFGPTRKRAWGDVVSIELQQEGRTVFSF

Organism: NCBI:txid2364212

Radius of gyration: 14.06 Å; Cα contacts (8 Å, |Δi|>4): 142; chains: 1; bounding box: 31×34×35 Å

Secondary structure (DSSP, 8-state):
----PPPPPPSS--HHHHHHHHHHHHSGGGGGEEEEHHHHHTTT---S--SB-EEEE-TT--HHHHHHHHHHHHHHHHTTS-EEEEEETTEEEEEEEETTEEEEE-

Nearest PDB structures (foldseek):
  8squ-assembly1_A  TM=4.434E-01  e=5.130E+00  Maribacter polysiphoniae
  9c3c-assembly1_n  TM=2.284E-01  e=7.478E+00  Oryctolagus cuniculus

Mean predicted aligned error: 5.0 Å

pLDDT: mean 89.24, std 11.96, range [45.75, 98.25]

Foldseek 3Di:
DPPDPDQDFQPQDDPLNVLLVVLLVVDPLVVQKDWDDLRNCSSPPCPDHDQETDIDGDPPQDPVSVVVSVVSSCVSLVVVAHWDWDDDVPDIKIFRDDPRDGRHID